Protein AF-A0A954WTW5-F1 (afdb_monomer)

Solvent-accessible surface area (backbone atoms only — not comparable to full-atom values): 5680 Å² total; per-residue (Å²): 132,86,79,54,69,65,60,55,58,23,62,75,38,70,70,32,41,51,53,52,52,52,51,53,52,52,60,71,71,47,51,74,66,57,49,50,54,50,51,53,51,52,50,50,53,49,53,53,51,51,53,53,50,51,44,70,80,39,74,89,56,53,73,67,58,49,47,52,54,52,52,27,54,58,32,45,80,74,79,44,43,55,68,58,52,54,51,54,50,55,58,48,63,76,67,56,84,127

pLDDT: mean 91.14, std 8.61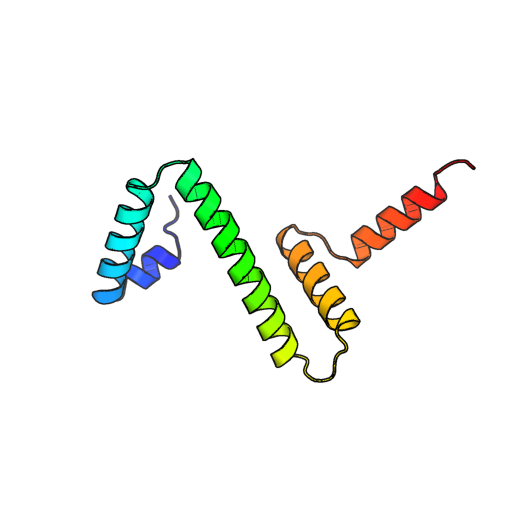, range [49.59, 98.0]

Radius of gyration: 20.17 Å; Cα contacts (8 Å, |Δi|>4): 34; chains: 1; bounding box: 43×33×66 Å

Mean predicted aligned error: 6.98 Å

Secondary structure (DSSP, 8-state):
-PPPHHHHHHHTSHHHHHHHHHHHHHHHHS-HHHHHHHHHHHHHHHHHHHHHHHHHH-TTS-HHHHHHHHHHHHHHTTT--HHHHHHHHHHHHTTS--

Foldseek 3Di:
DDDDPLNVVLVVDPNSVVVVVVVVVVVVPDDPVRVVVVVVVVVVVVLVVQLVVLCVVCVPDDPVVSVQVSVQVVVVVVVDGPVRVVVVVVVVVVPDDD

Structure (mmCIF, N/CA/C/O backbone):
data_AF-A0A954WTW5-F1
#
_entry.id   AF-A0A954WTW5-F1
#
loop_
_atom_site.group_PDB
_atom_site.id
_atom_site.type_symbol
_atom_site.label_atom_id
_atom_site.label_alt_id
_atom_site.label_comp_id
_atom_site.label_asym_id
_atom_site.label_entity_id
_atom_site.label_seq_id
_atom_site.pdbx_PDB_ins_code
_atom_site.Cartn_x
_atom_site.Cartn_y
_atom_site.Cartn_z
_atom_site.occupancy
_atom_site.B_iso_or_equiv
_atom_site.auth_seq_id
_atom_site.auth_comp_id
_atom_site.auth_asym_id
_atom_site.auth_atom_id
_atom_site.pdbx_PDB_model_num
ATOM 1 N N . MET A 1 1 ? 8.944 -22.254 -9.138 1.00 49.59 1 MET A N 1
ATOM 2 C CA . MET A 1 1 ? 8.741 -20.796 -8.996 1.00 49.59 1 MET A CA 1
ATOM 3 C C . MET A 1 1 ? 7.379 -20.497 -9.599 1.00 49.59 1 MET A C 1
ATOM 5 O O . MET A 1 1 ? 7.184 -20.859 -10.750 1.00 49.59 1 MET A O 1
ATOM 9 N N . ILE A 1 2 ? 6.414 -20.001 -8.822 1.00 59.06 2 ILE A N 1
ATOM 10 C CA . ILE A 1 2 ? 5.067 -19.706 -9.340 1.00 59.06 2 ILE A CA 1
ATOM 11 C C . ILE A 1 2 ? 5.166 -18.408 -10.145 1.00 59.06 2 ILE A C 1
ATOM 13 O O . ILE A 1 2 ? 5.616 -17.395 -9.614 1.00 59.06 2 ILE A O 1
ATOM 17 N N . GLU A 1 3 ? 4.804 -18.456 -11.424 1.00 70.31 3 GLU A N 1
ATOM 18 C CA . GLU A 1 3 ? 4.752 -17.276 -12.288 1.00 70.31 3 GLU A CA 1
A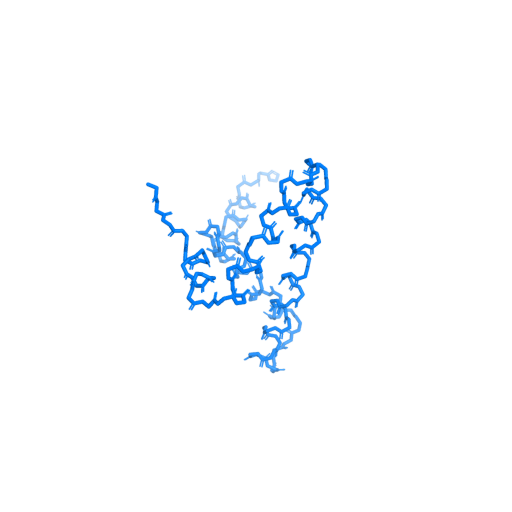TOM 19 C C . GLU A 1 3 ? 3.701 -16.292 -11.757 1.00 70.31 3 GLU A C 1
ATOM 21 O O . GLU A 1 3 ? 2.564 -16.681 -11.466 1.00 70.31 3 GLU A O 1
ATOM 26 N N . LYS A 1 4 ? 4.078 -15.019 -11.594 1.00 83.06 4 LYS A N 1
ATOM 27 C CA . LYS A 1 4 ? 3.161 -13.993 -11.091 1.00 83.06 4 LYS A CA 1
ATOM 28 C C . LYS A 1 4 ? 2.041 -13.750 -12.103 1.00 83.06 4 LYS A C 1
ATOM 30 O O . LYS A 1 4 ? 2.258 -13.774 -13.312 1.00 83.06 4 LYS A O 1
ATOM 35 N N . LEU A 1 5 ? 0.838 -13.467 -11.605 1.00 77.19 5 LEU A N 1
ATOM 36 C CA . LEU A 1 5 ? -0.330 -13.171 -12.443 1.00 77.19 5 LEU A CA 1
ATOM 37 C C . LEU A 1 5 ? -0.068 -12.009 -13.420 1.00 77.19 5 LEU A C 1
ATOM 39 O O . LEU A 1 5 ? -0.479 -12.069 -14.573 1.00 77.19 5 LEU A O 1
ATOM 43 N N . GLU A 1 6 ? 0.658 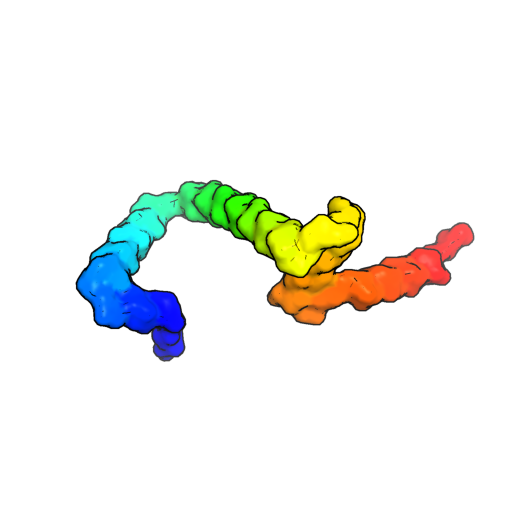-10.990 -12.973 1.00 77.50 6 GLU A N 1
ATOM 44 C CA . GLU A 1 6 ? 1.045 -9.820 -13.770 1.00 77.50 6 GLU A CA 1
ATOM 45 C C . GLU A 1 6 ? 1.916 -10.200 -14.976 1.00 77.50 6 GLU A C 1
ATOM 47 O O . GLU A 1 6 ? 1.671 -9.732 -16.087 1.00 77.50 6 GLU A O 1
ATOM 52 N N . ASP A 1 7 ? 2.882 -11.105 -14.778 1.00 82.81 7 ASP A N 1
ATOM 53 C CA . ASP A 1 7 ? 3.751 -11.598 -15.850 1.00 82.81 7 ASP A CA 1
ATOM 54 C C . ASP A 1 7 ? 2.935 -12.369 -16.895 1.00 82.81 7 ASP A C 1
ATOM 56 O O . ASP A 1 7 ? 3.155 -12.207 -18.096 1.00 82.81 7 ASP A O 1
ATOM 60 N N . ARG A 1 8 ? 1.944 -13.151 -16.447 1.00 85.00 8 ARG A N 1
ATOM 61 C CA . ARG A 1 8 ? 1.015 -13.857 -17.339 1.00 85.00 8 ARG A CA 1
ATOM 62 C C . ARG A 1 8 ? 0.157 -12.893 -18.151 1.00 85.00 8 ARG A C 1
ATOM 64 O O . ARG A 1 8 ? 0.015 -13.095 -19.350 1.00 85.00 8 ARG A O 1
ATOM 71 N N . ILE A 1 9 ? -0.413 -11.864 -17.520 1.00 80.25 9 ILE A N 1
ATOM 72 C CA . ILE A 1 9 ? -1.265 -10.868 -18.196 1.00 80.25 9 ILE A CA 1
ATOM 73 C C . ILE A 1 9 ? -0.453 -10.098 -19.237 1.00 80.25 9 ILE A C 1
ATOM 75 O O . ILE A 1 9 ? -0.870 -9.973 -20.386 1.00 80.25 9 ILE A O 1
ATOM 79 N N . ALA A 1 10 ? 0.741 -9.637 -18.866 1.00 85.94 10 ALA A N 1
ATOM 80 C CA . ALA A 1 10 ? 1.626 -8.933 -19.781 1.00 85.94 10 ALA A CA 1
ATOM 81 C C . ALA A 1 10 ? 2.005 -9.791 -21.000 1.00 85.94 10 ALA A C 1
ATOM 83 O O . ALA A 1 10 ? 2.084 -9.282 -22.114 1.00 85.94 10 ALA A O 1
ATOM 84 N N . GLN A 1 11 ? 2.177 -11.105 -20.832 1.00 88.00 11 GLN A N 1
ATOM 85 C CA . GLN A 1 11 ? 2.522 -12.001 -21.937 1.00 88.00 11 GLN A CA 1
ATOM 86 C C . GLN A 1 11 ? 1.402 -12.209 -22.967 1.00 88.00 11 GLN A C 1
ATOM 88 O O . GLN A 1 11 ? 1.701 -12.592 -24.103 1.00 88.00 11 GLN A O 1
ATOM 93 N N . GLN A 1 12 ? 0.143 -11.917 -22.619 1.00 92.25 12 GLN A N 1
ATOM 94 C CA . GLN A 1 12 ? -1.017 -12.135 -23.493 1.00 92.25 12 GLN A CA 1
ATOM 95 C C . GLN A 1 12 ? -1.039 -11.223 -24.723 1.00 92.25 12 GLN A C 1
ATOM 97 O O . GLN A 1 12 ? -1.658 -11.572 -25.726 1.00 92.25 12 GLN A O 1
ATOM 102 N N . THR A 1 13 ? -0.363 -10.073 -24.677 1.00 93.69 13 THR A N 1
ATOM 103 C CA . THR A 1 13 ? -0.339 -9.110 -25.784 1.00 93.69 13 THR A CA 1
ATOM 104 C C . THR A 1 13 ? 1.084 -8.664 -26.094 1.00 93.69 13 THR A C 1
ATOM 106 O O . THR A 1 13 ? 1.976 -8.737 -25.253 1.00 93.69 13 THR A O 1
ATOM 109 N N . GLU A 1 14 ? 1.320 -8.207 -27.322 1.00 92.88 14 GLU A N 1
ATOM 110 C CA . GLU A 1 14 ? 2.621 -7.651 -27.708 1.00 92.88 14 GLU A CA 1
ATOM 111 C C . GLU A 1 14 ? 2.968 -6.398 -26.901 1.00 92.88 14 GLU A C 1
ATOM 113 O O . GLU A 1 14 ? 4.037 -6.344 -26.296 1.00 92.88 14 GLU A O 1
ATOM 118 N N . ALA A 1 15 ? 2.016 -5.469 -26.784 1.00 90.88 15 ALA A N 1
ATOM 119 C CA . ALA A 1 15 ? 2.164 -4.269 -25.967 1.00 90.88 15 ALA A CA 1
ATOM 120 C C . ALA A 1 15 ? 2.438 -4.598 -24.488 1.00 90.88 15 ALA A C 1
ATOM 122 O O . ALA A 1 15 ? 3.274 -3.960 -23.853 1.00 90.88 15 ALA A O 1
ATOM 123 N N . GLY A 1 16 ? 1.778 -5.621 -23.934 1.00 91.69 16 GLY A N 1
ATOM 124 C CA . GLY A 1 16 ? 2.025 -6.073 -22.565 1.00 91.69 16 GLY A CA 1
ATOM 125 C C . GLY A 1 16 ? 3.449 -6.598 -22.372 1.00 91.69 16 GLY A C 1
ATOM 126 O O . GLY A 1 16 ? 4.110 -6.243 -21.394 1.00 91.69 16 GLY A O 1
ATOM 127 N N . ARG A 1 17 ? 3.960 -7.391 -23.325 1.00 92.50 17 ARG A N 1
ATOM 128 C CA . AR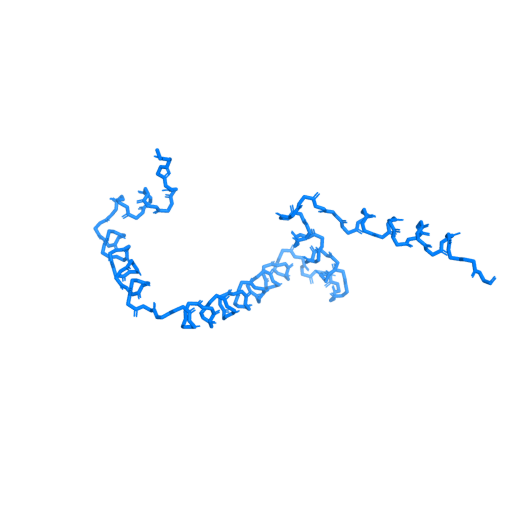G A 1 17 ? 5.338 -7.906 -23.287 1.00 92.50 17 ARG A CA 1
ATOM 129 C C . ARG A 1 17 ? 6.358 -6.779 -23.361 1.00 92.50 17 ARG A C 1
ATOM 131 O O . ARG A 1 17 ? 7.332 -6.801 -22.610 1.00 92.50 17 ARG A O 1
ATOM 138 N N . GLU A 1 18 ? 6.127 -5.801 -24.232 1.00 93.38 18 GLU A N 1
ATOM 139 C CA . GLU A 1 18 ? 6.985 -4.623 -24.357 1.00 93.38 18 GLU A CA 1
ATOM 140 C C . GLU A 1 18 ? 6.992 -3.799 -23.063 1.00 93.38 18 GLU A C 1
ATOM 142 O O . GLU A 1 18 ? 8.060 -3.513 -22.520 1.00 93.38 18 GLU A O 1
ATOM 147 N N . ALA A 1 19 ? 5.815 -3.504 -22.505 1.00 89.88 19 ALA A N 1
ATOM 148 C CA . ALA A 1 19 ? 5.689 -2.778 -21.245 1.00 89.88 19 ALA A CA 1
ATOM 149 C C . ALA A 1 19 ? 6.425 -3.489 -20.096 1.00 89.88 19 ALA A C 1
ATOM 151 O O . ALA A 1 19 ? 7.169 -2.855 -19.343 1.00 89.88 19 ALA A O 1
ATOM 152 N N . LEU A 1 20 ? 6.285 -4.815 -19.992 1.00 88.94 20 LEU A N 1
ATOM 153 C CA . LEU A 1 20 ? 6.986 -5.616 -18.988 1.00 88.94 20 LEU A CA 1
ATOM 154 C C . LEU A 1 20 ? 8.508 -5.582 -19.184 1.00 88.94 20 LEU A C 1
ATOM 156 O O . LEU A 1 20 ? 9.253 -5.478 -18.206 1.00 88.94 20 LEU A O 1
ATOM 160 N N . ALA A 1 21 ? 8.983 -5.651 -20.430 1.00 90.62 21 ALA A N 1
ATOM 161 C CA . ALA A 1 21 ? 10.405 -5.565 -20.746 1.00 90.62 21 ALA A CA 1
ATOM 162 C C . ALA A 1 21 ? 10.991 -4.200 -20.351 1.00 90.62 21 ALA A C 1
ATOM 164 O O . ALA A 1 21 ? 12.045 -4.148 -19.708 1.00 90.62 21 ALA A O 1
ATOM 165 N N . VAL A 1 22 ? 10.290 -3.108 -20.672 1.00 93.12 22 VAL A N 1
ATOM 166 C CA . VAL A 1 22 ? 10.677 -1.746 -20.277 1.00 93.12 22 VAL A CA 1
ATOM 167 C C . VAL A 1 22 ? 10.718 -1.624 -18.757 1.00 93.12 22 VAL A C 1
ATOM 169 O O . VAL A 1 22 ? 11.744 -1.226 -18.211 1.00 93.12 22 VAL A O 1
ATOM 172 N N . TRP A 1 23 ? 9.660 -2.046 -18.061 1.00 89.69 23 TRP A N 1
ATOM 173 C CA . TRP A 1 23 ? 9.588 -1.980 -16.600 1.00 89.69 23 TRP A CA 1
ATOM 174 C C . TRP A 1 23 ? 10.736 -2.737 -15.920 1.00 89.69 23 TRP A C 1
ATOM 176 O O . TRP A 1 23 ? 11.420 -2.184 -15.055 1.00 89.69 23 TRP A O 1
ATOM 186 N N . ARG A 1 24 ? 11.017 -3.976 -16.352 1.00 90.50 24 ARG A N 1
ATOM 187 C CA . ARG A 1 24 ? 12.132 -4.781 -15.821 1.00 90.50 24 ARG A CA 1
ATOM 188 C C . ARG A 1 24 ? 13.479 -4.107 -16.058 1.00 90.50 24 ARG A C 1
ATOM 190 O O . ARG A 1 24 ? 14.306 -4.070 -15.147 1.00 90.50 24 ARG A O 1
ATOM 197 N N . LYS A 1 25 ? 13.695 -3.553 -17.255 1.00 95.00 25 LYS A N 1
ATOM 198 C CA . LYS A 1 25 ? 14.922 -2.821 -17.588 1.00 95.00 25 LYS A CA 1
ATOM 199 C C . LYS A 1 25 ? 15.089 -1.592 -16.696 1.00 95.00 25 LYS A C 1
ATOM 201 O O . LYS A 1 25 ? 16.158 -1.417 -16.117 1.00 95.00 25 LYS A O 1
ATOM 206 N N . THR A 1 26 ? 14.039 -0.790 -16.533 1.00 93.56 26 THR A N 1
ATOM 207 C CA . THR A 1 26 ? 14.051 0.384 -15.655 1.00 93.56 26 THR A CA 1
ATOM 208 C C . THR A 1 26 ? 14.387 -0.013 -14.220 1.00 93.56 26 THR A C 1
ATOM 210 O O . THR A 1 26 ? 15.318 0.537 -13.639 1.00 93.56 26 THR A O 1
ATOM 213 N N . LEU A 1 27 ? 13.719 -1.028 -13.662 1.00 91.31 27 LEU A N 1
ATOM 214 C CA . LEU A 1 27 ? 14.001 -1.497 -12.302 1.00 91.31 27 LEU A CA 1
ATOM 215 C C . LEU A 1 27 ? 15.423 -2.042 -12.127 1.00 91.31 27 LEU A C 1
ATOM 217 O O . LEU A 1 27 ? 16.017 -1.865 -11.062 1.00 91.31 27 LEU A O 1
ATOM 221 N N . ALA A 1 28 ? 15.978 -2.711 -13.138 1.00 94.06 28 ALA A N 1
ATOM 222 C CA . ALA A 1 28 ? 17.352 -3.205 -13.093 1.00 94.06 28 ALA A CA 1
ATOM 223 C C . ALA A 1 28 ? 18.382 -2.062 -13.069 1.00 94.06 28 ALA A C 1
ATOM 225 O O . ALA A 1 28 ? 19.444 -2.214 -12.473 1.00 94.06 28 ALA A O 1
ATOM 226 N N . GLN A 1 29 ? 18.055 -0.920 -13.678 1.00 96.69 29 GLN A N 1
ATOM 227 C CA . GLN A 1 29 ? 18.927 0.255 -13.757 1.00 96.69 29 GLN A CA 1
ATOM 228 C C . GLN A 1 29 ? 18.820 1.187 -12.540 1.00 96.69 29 GLN A C 1
ATOM 230 O O . GLN A 1 29 ? 19.688 2.033 -12.340 1.00 96.69 29 GLN A O 1
ATOM 235 N N . MET A 1 30 ? 17.780 1.048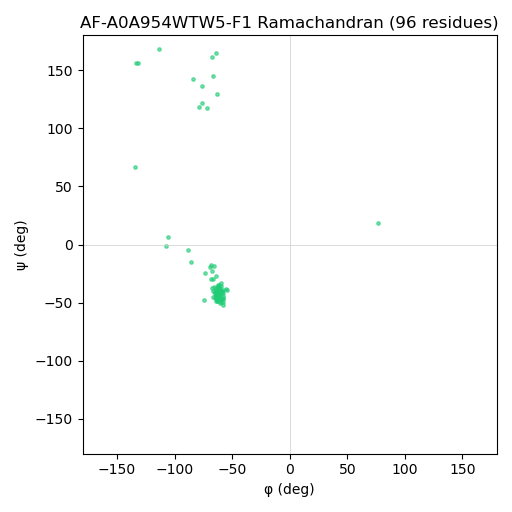 -11.714 1.00 96.62 30 MET A N 1
ATOM 236 C CA . MET A 1 30 ? 17.607 1.868 -10.514 1.00 96.62 30 MET A CA 1
ATOM 237 C C . MET A 1 30 ? 18.538 1.429 -9.378 1.00 96.62 30 MET A C 1
ATOM 239 O O . MET A 1 30 ? 18.623 0.241 -9.046 1.00 96.62 30 MET A O 1
ATOM 243 N N . SER A 1 31 ? 19.158 2.409 -8.713 1.00 97.56 31 SER A N 1
ATOM 244 C CA . SER A 1 31 ? 19.850 2.199 -7.438 1.00 97.56 31 SER A CA 1
ATOM 245 C C . SER A 1 31 ? 18.868 1.777 -6.336 1.00 97.56 31 SER A C 1
ATOM 247 O O . SER A 1 31 ? 17.651 1.935 -6.465 1.00 97.56 31 SER A O 1
ATOM 249 N N . GLY A 1 32 ? 19.390 1.249 -5.225 1.00 96.31 32 GLY A N 1
ATOM 250 C CA . GLY A 1 32 ? 18.566 0.926 -4.054 1.00 96.31 32 GLY A CA 1
ATOM 251 C C . GLY A 1 32 ? 17.807 2.144 -3.513 1.00 96.31 32 GLY A C 1
ATOM 252 O O . GLY A 1 32 ? 16.61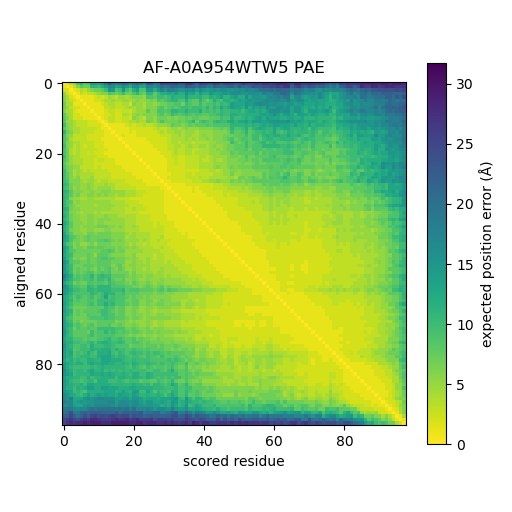8 2.049 -3.229 1.00 96.31 32 GLY A O 1
ATOM 253 N N . GLU A 1 33 ? 18.465 3.303 -3.464 1.00 97.62 33 GLU A N 1
ATOM 254 C CA . GLU A 1 33 ? 17.854 4.572 -3.055 1.00 97.62 33 GLU A CA 1
ATOM 255 C C . GLU A 1 33 ? 16.727 5.000 -4.002 1.00 97.62 33 GLU A C 1
ATOM 257 O O . GLU A 1 33 ? 15.625 5.309 -3.556 1.00 97.62 33 GLU A O 1
ATOM 262 N N . ALA A 1 34 ? 16.955 4.932 -5.318 1.00 96.62 34 ALA A N 1
ATOM 263 C CA . ALA A 1 34 ? 15.931 5.271 -6.300 1.00 96.62 34 ALA A CA 1
ATOM 264 C C . ALA A 1 34 ? 14.706 4.348 -6.185 1.00 96.62 34 ALA A C 1
ATOM 266 O O . ALA A 1 34 ? 13.568 4.801 -6.319 1.00 96.62 34 ALA A O 1
ATOM 267 N N . LYS A 1 35 ? 14.923 3.054 -5.910 1.00 95.50 35 LYS A N 1
ATOM 268 C CA . LYS A 1 35 ? 13.833 2.097 -5.663 1.00 95.50 35 LYS A CA 1
ATOM 269 C C . LYS A 1 35 ? 13.042 2.459 -4.413 1.00 95.50 35 LYS A C 1
ATOM 271 O O . LYS A 1 35 ? 11.816 2.413 -4.456 1.00 95.50 35 LYS A O 1
ATOM 276 N N . LEU A 1 36 ? 13.722 2.841 -3.332 1.00 96.81 36 LEU A N 1
ATOM 277 C CA . LEU A 1 36 ? 13.070 3.260 -2.094 1.00 96.81 36 LEU A CA 1
ATOM 278 C C . LEU A 1 36 ? 12.216 4.515 -2.313 1.00 96.81 36 LEU A C 1
ATOM 280 O O . LEU A 1 36 ? 11.042 4.517 -1.952 1.00 96.81 36 LEU A O 1
ATOM 284 N N . LEU A 1 37 ? 12.767 5.542 -2.964 1.00 97.25 37 LEU A N 1
ATOM 285 C CA . LEU A 1 37 ? 12.033 6.771 -3.280 1.00 97.25 37 LEU A CA 1
ATOM 286 C C . LEU A 1 37 ? 10.790 6.484 -4.126 1.00 97.25 37 LEU A C 1
ATOM 288 O O . LEU A 1 37 ? 9.699 6.951 -3.803 1.00 97.25 37 LEU A O 1
ATOM 292 N N . LYS A 1 38 ? 10.925 5.651 -5.164 1.00 94.62 38 LYS A N 1
ATOM 293 C CA . LYS A 1 38 ? 9.786 5.271 -6.003 1.00 94.62 38 LYS A CA 1
ATOM 294 C C . LYS A 1 38 ? 8.747 4.453 -5.233 1.00 94.62 38 LYS A C 1
ATOM 296 O O . LYS A 1 38 ? 7.557 4.627 -5.466 1.00 94.62 38 LYS A O 1
ATOM 301 N N . ALA A 1 39 ? 9.164 3.586 -4.311 1.00 94.25 39 ALA A N 1
ATOM 302 C CA . ALA A 1 39 ? 8.235 2.838 -3.469 1.00 94.25 39 ALA A CA 1
ATOM 303 C C . ALA A 1 39 ? 7.417 3.772 -2.564 1.00 94.25 39 ALA A C 1
ATOM 305 O O . ALA A 1 39 ? 6.206 3.594 -2.442 1.00 94.25 39 ALA A O 1
ATOM 306 N N . LEU A 1 40 ? 8.048 4.792 -1.974 1.00 96.06 40 LEU A N 1
ATOM 307 C CA . LEU A 1 40 ? 7.356 5.798 -1.162 1.00 96.06 40 LEU A CA 1
ATOM 308 C C . LEU A 1 40 ? 6.343 6.597 -1.991 1.00 96.06 40 LEU A C 1
ATOM 310 O O . LEU A 1 40 ? 5.196 6.737 -1.572 1.00 96.06 40 LEU A O 1
ATOM 314 N N . GLU A 1 41 ? 6.741 7.042 -3.185 1.00 96.44 41 GLU A N 1
ATOM 315 C CA . GLU A 1 41 ? 5.861 7.730 -4.138 1.00 96.44 41 GLU A CA 1
ATOM 316 C C . GLU A 1 41 ? 4.648 6.866 -4.509 1.00 96.44 41 GLU A C 1
ATOM 318 O O . GLU A 1 41 ? 3.509 7.296 -4.345 1.00 96.44 41 GLU A O 1
ATOM 323 N N . LEU A 1 42 ? 4.876 5.614 -4.925 1.00 95.06 42 LEU A N 1
ATOM 324 C CA . LEU A 1 42 ? 3.799 4.685 -5.281 1.00 95.06 42 LEU A CA 1
ATOM 325 C C . LEU A 1 42 ? 2.870 4.398 -4.101 1.00 95.06 42 LEU A C 1
ATOM 327 O O . LEU A 1 42 ? 1.665 4.225 -4.290 1.00 95.06 42 LEU A O 1
ATOM 331 N N . THR A 1 43 ? 3.416 4.356 -2.884 1.00 93.12 43 THR A N 1
ATOM 332 C CA . THR A 1 43 ? 2.609 4.179 -1.678 1.00 93.12 43 THR A CA 1
ATOM 333 C C . THR A 1 43 ? 1.678 5.373 -1.482 1.00 93.12 43 THR A C 1
ATOM 335 O O . THR A 1 43 ? 0.503 5.169 -1.189 1.00 93.12 43 THR A O 1
ATOM 338 N N . GLU A 1 44 ? 2.152 6.604 -1.686 1.00 95.56 44 GLU A N 1
ATOM 339 C CA . GLU A 1 44 ? 1.299 7.792 -1.580 1.00 95.56 44 GLU A CA 1
ATOM 340 C C . GLU A 1 44 ? 0.200 7.803 -2.641 1.00 95.56 44 GLU A C 1
ATOM 342 O O . GLU A 1 44 ? -0.976 7.898 -2.297 1.00 95.56 44 GLU A O 1
ATOM 347 N N . THR A 1 45 ? 0.547 7.570 -3.909 1.00 96.75 45 THR A N 1
ATOM 348 C CA . THR A 1 45 ? -0.446 7.494 -4.991 1.00 96.75 45 THR A CA 1
ATOM 349 C C . THR A 1 45 ? -1.496 6.414 -4.723 1.00 96.75 45 THR A C 1
ATOM 351 O O . THR A 1 45 ? -2.687 6.617 -4.956 1.00 96.75 45 THR A O 1
ATOM 354 N N . THR A 1 46 ? -1.082 5.264 -4.183 1.00 93.50 46 THR A N 1
ATOM 355 C CA . THR A 1 46 ? -2.013 4.188 -3.818 1.00 93.50 46 THR A CA 1
ATOM 356 C C . THR A 1 46 ? -2.960 4.623 -2.699 1.00 93.50 46 THR A C 1
ATOM 358 O O . THR A 1 46 ? -4.154 4.327 -2.763 1.00 93.50 46 THR A O 1
ATOM 361 N N . ARG A 1 47 ? -2.466 5.357 -1.690 1.00 92.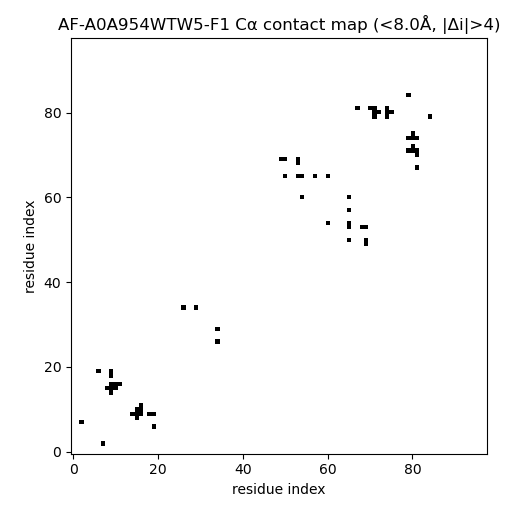88 47 ARG A N 1
ATOM 362 C CA . ARG A 1 47 ? -3.306 5.900 -0.611 1.00 92.88 47 ARG A CA 1
ATOM 363 C C . ARG A 1 47 ? -4.337 6.891 -1.138 1.00 92.88 47 ARG A C 1
ATOM 365 O O . ARG A 1 47 ? -5.498 6.818 -0.738 1.00 92.88 47 ARG A O 1
ATOM 372 N N . GLU A 1 48 ? -3.936 7.797 -2.024 1.00 95.31 48 GLU A N 1
ATOM 373 C CA . GLU A 1 48 ? -4.843 8.765 -2.649 1.00 95.31 48 GLU A CA 1
ATOM 374 C C . GLU A 1 48 ? -5.927 8.067 -3.470 1.00 95.31 48 GLU A C 1
ATOM 376 O O . GLU A 1 48 ? -7.115 8.335 -3.280 1.00 95.31 48 GLU A O 1
ATOM 381 N N . LEU A 1 49 ? -5.535 7.110 -4.316 1.00 96.44 49 LEU A N 1
ATOM 382 C CA . LEU A 1 49 ? -6.468 6.343 -5.137 1.00 96.44 49 LEU A CA 1
ATOM 383 C C . LEU A 1 49 ? -7.468 5.564 -4.278 1.00 96.44 49 LEU A C 1
ATOM 385 O O . LEU A 1 49 ? -8.663 5.551 -4.565 1.00 96.44 49 LEU A O 1
ATOM 389 N N . MET A 1 50 ? -6.995 4.945 -3.197 1.00 95.44 50 MET A N 1
ATOM 390 C CA . MET A 1 50 ? -7.847 4.215 -2.266 1.00 95.44 50 MET A CA 1
ATOM 391 C C . MET A 1 50 ? -8.874 5.134 -1.598 1.00 95.44 50 MET A C 1
ATOM 393 O O . MET A 1 50 ? -10.053 4.793 -1.546 1.00 95.44 50 MET A O 1
ATOM 397 N N . LYS A 1 51 ? -8.457 6.317 -1.129 1.00 94.81 51 LYS A N 1
ATOM 398 C CA . LYS A 1 51 ? -9.372 7.315 -0.552 1.00 94.81 51 LYS A CA 1
ATOM 399 C C . LYS A 1 51 ? -10.397 7.807 -1.574 1.00 94.81 51 LYS A C 1
ATOM 401 O O . LYS A 1 51 ? -11.571 7.935 -1.235 1.00 94.81 51 LYS A O 1
ATOM 406 N N . ALA A 1 52 ? -9.974 8.050 -2.815 1.00 96.25 52 ALA A N 1
ATOM 407 C CA . ALA A 1 52 ? -10.867 8.455 -3.896 1.00 96.25 52 ALA A CA 1
ATOM 408 C C . ALA A 1 52 ? -11.911 7.370 -4.209 1.00 96.25 52 ALA A C 1
ATOM 410 O O . ALA A 1 52 ? -13.096 7.677 -4.316 1.00 96.25 52 ALA A O 1
ATOM 411 N N . GLY A 1 53 ? -11.492 6.101 -4.271 1.00 96.81 53 GLY A N 1
ATOM 412 C CA . GLY A 1 53 ? -12.400 4.962 -4.426 1.00 96.81 53 GLY A CA 1
ATOM 413 C C . GLY A 1 53 ? -13.404 4.861 -3.277 1.00 96.81 53 GLY A C 1
ATOM 414 O O . GLY A 1 53 ? -14.602 4.786 -3.519 1.00 96.81 53 GLY A O 1
ATOM 415 N N . LEU A 1 54 ? -12.944 4.980 -2.026 1.00 97.19 54 LEU A N 1
ATOM 416 C CA . LEU A 1 54 ? -13.829 4.969 -0.855 1.00 97.19 54 LEU A CA 1
ATOM 417 C C . LEU A 1 54 ? -14.855 6.106 -0.877 1.00 97.19 54 LEU A C 1
ATOM 419 O O . LEU A 1 54 ? -16.004 5.891 -0.504 1.00 97.19 54 LEU A O 1
ATOM 423 N N . ARG A 1 55 ? -14.464 7.307 -1.322 1.00 97.44 55 ARG A N 1
ATOM 424 C CA . ARG A 1 55 ? -15.401 8.424 -1.500 1.00 97.44 55 ARG A CA 1
ATOM 425 C C . ARG A 1 55 ? -16.464 8.108 -2.548 1.00 97.44 55 ARG A C 1
ATOM 427 O O . ARG A 1 55 ? -17.625 8.435 -2.336 1.00 97.44 55 ARG A O 1
ATOM 434 N N . ALA A 1 56 ? -16.058 7.515 -3.668 1.00 97.69 56 ALA A N 1
ATOM 435 C CA . ALA A 1 56 ? -16.968 7.159 -4.750 1.00 97.69 56 ALA A CA 1
ATOM 436 C C . ALA A 1 56 ? -17.956 6.056 -4.330 1.00 97.69 56 ALA A C 1
ATOM 438 O O . ALA A 1 56 ? -19.139 6.154 -4.643 1.00 97.69 56 ALA A O 1
ATOM 439 N N . ASP A 1 57 ? -17.487 5.056 -3.580 1.00 97.75 57 ASP A N 1
ATOM 440 C CA . ASP A 1 57 ? -18.304 3.937 -3.091 1.00 97.75 57 ASP A CA 1
ATOM 441 C C . ASP A 1 57 ? -19.248 4.343 -1.941 1.00 97.75 57 ASP A C 1
ATOM 443 O O . ASP A 1 57 ? -20.278 3.704 -1.711 1.00 97.75 57 ASP A O 1
ATOM 447 N N . HIS A 1 58 ? -18.905 5.403 -1.201 1.00 96.75 58 HIS A N 1
ATOM 448 C CA . HIS A 1 58 ? -19.640 5.864 -0.023 1.00 96.75 58 HIS A CA 1
ATOM 449 C C . HIS A 1 58 ? -19.845 7.392 -0.020 1.00 96.75 58 HIS A C 1
ATOM 451 O O . HIS A 1 58 ? -19.314 8.085 0.855 1.00 96.75 58 HIS A O 1
ATOM 457 N N . PRO A 1 59 ? -20.634 7.937 -0.964 1.00 97.25 59 PRO A N 1
ATOM 458 C CA . PRO A 1 59 ? -20.790 9.383 -1.132 1.00 97.25 59 PRO A CA 1
ATOM 459 C C . PRO A 1 59 ? -21.434 10.083 0.075 1.00 97.25 59 PRO A C 1
ATOM 461 O O . PRO A 1 59 ? -21.154 11.255 0.313 1.00 97.25 59 PRO A O 1
ATOM 464 N N . ASP A 1 60 ? -22.251 9.368 0.853 1.00 98.00 60 ASP A N 1
ATOM 465 C CA . ASP A 1 60 ? -23.003 9.925 1.988 1.00 98.00 60 ASP A CA 1
ATOM 466 C C . ASP A 1 60 ? -22.231 9.901 3.318 1.00 98.00 60 ASP A C 1
ATOM 468 O O . ASP A 1 60 ? -22.725 10.389 4.335 1.00 98.00 60 ASP A O 1
ATOM 472 N N . LYS A 1 61 ? -21.031 9.306 3.344 1.00 97.19 61 LYS A N 1
ATOM 473 C CA . LYS A 1 61 ? -20.231 9.186 4.568 1.00 97.19 61 LYS A CA 1
ATOM 474 C C . LYS A 1 61 ? -19.409 10.438 4.834 1.00 97.19 61 LYS A C 1
ATOM 476 O O . LYS A 1 61 ? -18.831 11.038 3.929 1.00 97.19 61 LYS A O 1
ATOM 481 N N . SER A 1 62 ? -19.299 10.787 6.111 1.00 97.50 62 SER A N 1
ATOM 482 C CA . SER A 1 62 ? -18.401 11.845 6.573 1.00 97.50 62 SER A CA 1
ATOM 483 C C . SER A 1 62 ? -16.925 11.458 6.409 1.00 97.50 62 SER A C 1
ATOM 485 O O . SER A 1 62 ? -16.575 10.279 6.325 1.00 97.50 62 SER A O 1
ATOM 487 N N . GLU A 1 63 ? -16.026 12.450 6.433 1.00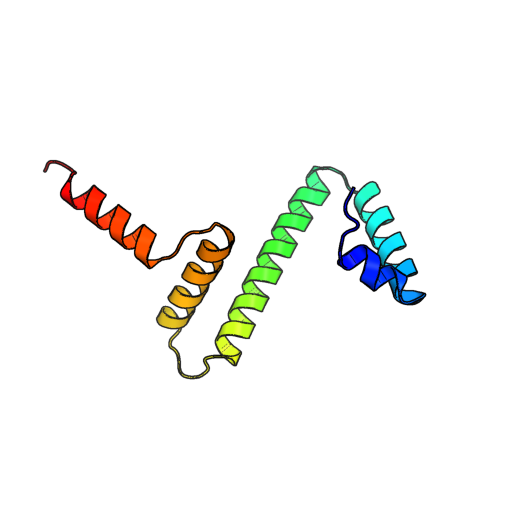 95.19 63 GLU A N 1
ATOM 488 C CA . GLU A 1 63 ? -14.572 12.208 6.407 1.00 95.19 63 GLU A CA 1
ATOM 489 C C . GLU A 1 63 ? -14.109 11.256 7.516 1.00 95.19 63 GLU A C 1
ATOM 491 O O . GLU A 1 63 ? -13.247 10.411 7.284 1.00 95.19 63 GLU A O 1
ATOM 496 N N . ALA A 1 64 ? -14.688 11.373 8.714 1.00 96.12 64 ALA A N 1
ATOM 497 C CA . ALA A 1 64 ? -14.328 10.539 9.854 1.00 96.12 64 ALA A CA 1
ATOM 498 C C . ALA A 1 64 ? -14.707 9.070 9.619 1.00 96.12 64 ALA A C 1
ATOM 500 O O . ALA A 1 64 ? -13.884 8.183 9.827 1.00 96.12 64 ALA A O 1
ATOM 501 N N . GLU A 1 65 ? -15.914 8.807 9.115 1.00 97.00 65 GLU A N 1
ATOM 502 C CA . GLU A 1 65 ? -16.346 7.444 8.786 1.00 97.00 65 GLU A CA 1
ATOM 503 C C . GLU A 1 65 ? -15.523 6.839 7.644 1.00 97.00 65 GLU A C 1
ATOM 505 O O . GLU A 1 65 ? -15.152 5.667 7.694 1.00 97.00 65 GLU A O 1
ATOM 510 N N . LEU A 1 66 ? -15.207 7.630 6.615 1.00 97.25 66 LEU A N 1
ATOM 511 C CA . LEU A 1 66 ? -14.341 7.185 5.522 1.00 97.25 66 LEU A CA 1
ATOM 512 C C . LEU A 1 66 ? -12.927 6.881 6.011 1.00 97.25 66 LEU A C 1
ATOM 514 O O . LEU A 1 66 ? -12.309 5.924 5.545 1.00 97.25 66 LEU A O 1
ATOM 518 N N . HIS A 1 67 ? -12.423 7.668 6.962 1.00 95.44 67 HIS A N 1
ATOM 519 C CA . HIS A 1 67 ? -11.141 7.412 7.598 1.00 95.44 67 HIS A CA 1
ATOM 520 C C . HIS A 1 67 ? -11.145 6.086 8.370 1.00 95.44 67 HIS A C 1
ATOM 522 O O . HIS A 1 67 ? -10.193 5.320 8.233 1.00 95.44 67 HIS A O 1
ATOM 528 N N . GLU A 1 68 ? -12.213 5.766 9.109 1.00 96.06 68 GLU A N 1
ATOM 529 C CA . GLU A 1 68 ? -12.325 4.467 9.788 1.00 96.06 68 GLU A CA 1
ATOM 530 C C . GLU A 1 68 ? -12.283 3.298 8.799 1.00 96.06 68 GLU A C 1
ATOM 532 O O . GLU A 1 68 ? -11.513 2.359 8.995 1.00 96.06 68 GLU A O 1
ATOM 537 N N . ILE A 1 69 ? -13.046 3.384 7.703 1.00 96.38 69 ILE A N 1
ATOM 538 C CA . ILE A 1 69 ? -13.061 2.350 6.655 1.00 96.38 69 ILE A CA 1
ATOM 539 C C . ILE A 1 69 ? -11.678 2.216 6.008 1.00 96.38 69 ILE A C 1
ATOM 541 O O . ILE A 1 69 ? -11.197 1.107 5.769 1.00 96.38 69 ILE A O 1
ATOM 545 N N . TYR A 1 70 ? -11.019 3.341 5.730 1.00 96.06 70 TYR A N 1
ATOM 546 C CA . TYR A 1 70 ? -9.672 3.360 5.173 1.00 96.06 70 TYR A CA 1
ATOM 547 C C . TYR A 1 70 ? -8.664 2.656 6.091 1.00 96.06 70 TYR A C 1
ATOM 549 O O . TYR A 1 70 ? -7.921 1.789 5.628 1.00 96.06 70 TYR A O 1
ATOM 557 N N . VAL A 1 71 ? -8.653 2.991 7.386 1.00 94.75 71 VAL A N 1
ATOM 558 C CA . VAL A 1 71 ? -7.737 2.390 8.366 1.00 94.75 71 VAL A CA 1
ATOM 559 C C . VAL A 1 71 ? -8.017 0.900 8.539 1.00 94.75 71 VAL A C 1
ATOM 561 O O . VAL A 1 71 ? -7.080 0.103 8.499 1.00 94.75 71 VAL A O 1
ATOM 564 N N . ASP A 1 72 ? -9.282 0.504 8.683 1.00 95.62 72 ASP A N 1
ATOM 565 C CA . ASP A 1 72 ? -9.650 -0.907 8.823 1.00 95.62 72 ASP A CA 1
ATOM 566 C C . ASP A 1 72 ? -9.204 -1.725 7.602 1.00 95.62 72 ASP A C 1
ATOM 568 O O . ASP A 1 72 ? -8.613 -2.800 7.731 1.00 95.62 72 ASP A O 1
ATOM 572 N N . ARG A 1 73 ? -9.357 -1.165 6.397 1.00 93.81 73 ARG A N 1
ATOM 573 C CA . ARG A 1 73 ? -8.910 -1.825 5.171 1.00 93.81 73 ARG A CA 1
ATOM 574 C C . ARG A 1 73 ? -7.388 -1.932 5.076 1.00 93.81 73 ARG A C 1
ATOM 576 O O . ARG A 1 73 ? -6.902 -2.975 4.643 1.00 93.81 73 ARG A O 1
ATOM 583 N N . LEU A 1 74 ? -6.632 -0.925 5.520 1.00 92.25 74 LEU A N 1
ATOM 584 C CA . LEU A 1 74 ? -5.173 -1.042 5.627 1.00 92.25 74 LEU A CA 1
ATOM 585 C C . LEU A 1 74 ? -4.761 -2.163 6.588 1.00 92.25 74 LEU A C 1
ATOM 587 O O . LEU A 1 74 ? -3.887 -2.962 6.258 1.00 92.25 74 LEU A O 1
ATOM 591 N N . LEU A 1 75 ? -5.409 -2.251 7.751 1.00 94.06 75 LEU A N 1
ATOM 592 C CA . LEU A 1 75 ? -5.142 -3.299 8.737 1.00 94.06 75 LEU A CA 1
ATOM 593 C C . LEU A 1 75 ? -5.456 -4.695 8.190 1.00 94.06 75 LEU A C 1
ATOM 595 O O . LEU A 1 75 ? -4.697 -5.634 8.446 1.00 94.06 75 LEU A O 1
ATOM 599 N N . SER A 1 76 ? -6.505 -4.820 7.374 1.00 93.50 76 SER A N 1
ATOM 600 C CA . SER A 1 76 ? -6.911 -6.099 6.784 1.00 93.50 76 SER A CA 1
ATOM 601 C C . SER A 1 76 ? -5.820 -6.730 5.910 1.00 93.50 76 SER A C 1
ATOM 603 O O . SER A 1 76 ? -5.654 -7.950 5.924 1.00 93.50 76 SE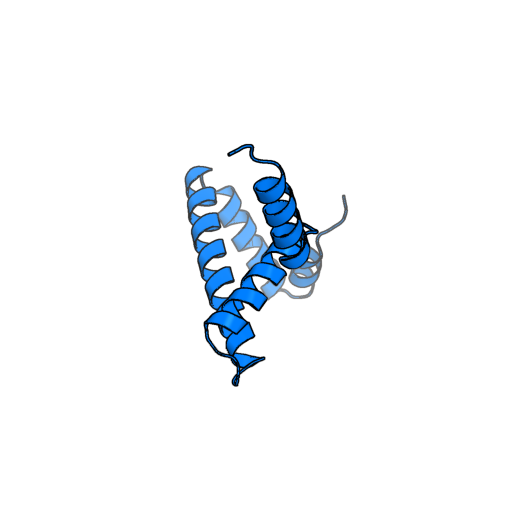R A O 1
ATOM 605 N N . PHE A 1 77 ? -4.995 -5.922 5.229 1.00 90.56 77 PHE A N 1
ATOM 606 C CA . PHE A 1 77 ? -3.853 -6.418 4.448 1.00 90.56 77 PHE A CA 1
ATOM 607 C C . PHE A 1 77 ? -2.762 -7.059 5.310 1.00 90.56 77 PHE A C 1
ATOM 609 O O . PHE A 1 77 ? -1.944 -7.829 4.807 1.00 90.56 77 PHE A O 1
ATOM 616 N N . HIS A 1 78 ? -2.767 -6.768 6.608 1.00 89.81 78 HIS A N 1
ATOM 617 C CA . HIS A 1 78 ? -1.856 -7.327 7.597 1.00 89.81 78 HIS A CA 1
ATOM 618 C C . HIS A 1 78 ? -2.528 -8.373 8.499 1.00 89.81 78 HIS A C 1
ATOM 620 O O . HIS A 1 78 ? -1.901 -8.846 9.443 1.00 89.81 78 HIS A O 1
ATOM 626 N N . GLY A 1 79 ? -3.779 -8.752 8.214 1.00 93.25 79 GLY A N 1
ATOM 627 C CA . GLY A 1 79 ? -4.533 -9.722 9.011 1.00 93.25 79 GLY A CA 1
ATOM 628 C C . GLY A 1 79 ? -5.090 -9.165 10.325 1.00 93.25 79 GLY A C 1
ATOM 629 O O . GLY A 1 79 ? -5.434 -9.945 11.210 1.00 93.25 79 GLY A O 1
ATOM 630 N N . TYR A 1 80 ? -5.186 -7.840 10.452 1.00 94.56 80 TYR A N 1
ATOM 631 C CA . TYR A 1 80 ? -5.768 -7.157 11.608 1.00 94.56 80 TYR A CA 1
ATOM 632 C C . TYR A 1 80 ? -7.059 -6.424 11.226 1.00 94.56 80 TYR A C 1
ATOM 634 O O . TYR A 1 80 ? -7.365 -6.229 10.052 1.00 94.56 80 TYR A O 1
ATOM 642 N N . SER A 1 81 ? -7.798 -5.971 12.234 1.00 95.50 81 SER A N 1
ATOM 643 C CA . SER A 1 81 ? -8.945 -5.070 12.099 1.00 95.50 81 SER A CA 1
ATOM 644 C C . SER A 1 81 ? -8.856 -3.948 13.123 1.00 95.50 81 SER A C 1
ATOM 646 O O . SER A 1 81 ? -8.244 -4.090 14.189 1.00 95.50 81 SER A O 1
ATOM 648 N N . LEU A 1 82 ? -9.512 -2.833 12.827 1.00 92.94 82 LEU A N 1
ATOM 649 C CA . LEU A 1 82 ? -9.565 -1.680 13.715 1.00 92.94 82 LEU A CA 1
ATOM 650 C C . LEU A 1 82 ? -10.243 -2.034 15.047 1.00 92.94 82 LEU A C 1
ATOM 652 O O . LEU A 1 82 ? -9.820 -1.569 16.104 1.00 92.94 82 LEU A O 1
ATOM 656 N N . ALA A 1 83 ? -11.243 -2.919 15.017 1.00 93.62 83 ALA A N 1
ATOM 657 C CA . ALA A 1 83 ? -11.911 -3.426 16.214 1.00 93.62 83 ALA A CA 1
ATOM 658 C C . ALA A 1 83 ? -10.960 -4.214 17.133 1.00 93.62 83 ALA A C 1
ATOM 660 O O . ALA A 1 83 ? -10.983 -4.022 18.349 1.00 93.62 83 ALA A O 1
ATOM 661 N N . GLN A 1 84 ? -10.101 -5.070 16.566 1.00 93.00 84 GLN A N 1
ATOM 662 C CA . GLN A 1 84 ? -9.096 -5.808 17.340 1.00 93.00 84 GLN A CA 1
ATOM 663 C C . GLN A 1 84 ? -8.090 -4.862 17.998 1.00 93.00 84 GLN A C 1
ATOM 665 O O . GLN A 1 84 ? -7.792 -5.033 19.177 1.00 93.00 84 GLN A O 1
ATOM 670 N N . ILE A 1 85 ? -7.602 -3.850 17.274 1.00 92.31 85 ILE A N 1
ATOM 671 C CA . ILE A 1 85 ? -6.651 -2.880 17.836 1.00 92.31 85 ILE A CA 1
ATOM 672 C C . ILE A 1 85 ? -7.288 -2.071 18.967 1.00 92.31 85 ILE A C 1
ATOM 674 O O . ILE A 1 85 ? -6.695 -1.965 20.036 1.00 92.31 85 ILE A O 1
ATOM 678 N N . ARG A 1 86 ? -8.516 -1.575 18.779 1.00 93.75 86 ARG A N 1
ATOM 679 C CA . ARG A 1 86 ? -9.251 -0.844 19.826 1.00 93.75 86 ARG A CA 1
ATOM 680 C C . ARG A 1 86 ? -9.448 -1.685 21.085 1.00 93.75 86 ARG A C 1
ATOM 682 O O . ARG A 1 86 ? -9.290 -1.180 22.191 1.00 93.75 86 ARG A O 1
ATOM 689 N N . LYS A 1 87 ? -9.754 -2.976 20.921 1.00 93.62 87 LYS A N 1
ATOM 690 C CA . LYS A 1 87 ? -9.871 -3.912 22.044 1.00 93.62 87 LYS A CA 1
ATOM 691 C C . LYS A 1 87 ? -8.545 -4.051 22.802 1.00 93.62 87 LYS A C 1
ATOM 693 O O . LYS A 1 87 ? -8.548 -3.948 24.022 1.00 93.62 87 LYS A O 1
ATOM 698 N N . LEU A 1 88 ? -7.432 -4.238 22.090 1.00 90.56 88 LEU A N 1
ATOM 699 C CA . LEU A 1 88 ? -6.105 -4.353 22.705 1.00 90.56 88 LEU A CA 1
ATOM 700 C C . LEU A 1 88 ? -5.703 -3.077 23.457 1.00 90.56 88 LEU A C 1
ATOM 702 O O . LEU A 1 88 ? -5.140 -3.169 24.541 1.00 90.56 88 LEU A O 1
ATOM 706 N N . GLN A 1 89 ? -6.018 -1.900 22.910 1.00 90.75 89 GLN A N 1
ATOM 707 C CA . GLN A 1 89 ? -5.755 -0.618 23.571 1.00 90.75 89 GLN A CA 1
ATOM 708 C C . GLN A 1 89 ? -6.546 -0.484 24.878 1.00 90.75 89 GLN A C 1
ATOM 710 O O . GLN A 1 89 ? -5.962 -0.185 25.914 1.00 90.75 89 GLN A O 1
ATOM 715 N N . ALA A 1 90 ? -7.844 -0.802 24.861 1.00 91.81 90 ALA A N 1
ATOM 716 C CA . ALA A 1 90 ? -8.674 -0.766 26.066 1.00 91.81 90 ALA A CA 1
ATOM 717 C C . ALA A 1 90 ? -8.190 -1.752 27.151 1.00 91.81 90 ALA A C 1
ATOM 719 O O . ALA A 1 90 ? -8.227 -1.442 28.339 1.00 91.81 90 ALA A O 1
ATOM 720 N N . GLU A 1 91 ? -7.714 -2.937 26.753 1.00 91.75 91 GLU A N 1
ATOM 721 C CA . GLU A 1 91 ? -7.127 -3.926 27.670 1.00 91.75 91 GLU A CA 1
ATOM 722 C C . GLU A 1 91 ? -5.780 -3.470 28.259 1.00 91.75 91 GLU A C 1
ATOM 724 O O . GLU A 1 91 ? -5.442 -3.860 29.378 1.00 91.75 91 GLU A O 1
ATOM 729 N N . GLN A 1 92 ? -5.009 -2.658 27.530 1.00 87.62 92 GLN A N 1
ATOM 730 C CA . GLN A 1 92 ? -3.759 -2.066 28.018 1.00 87.62 92 GLN A CA 1
ATOM 731 C C . GLN A 1 92 ? -4.028 -0.937 29.014 1.00 87.62 92 GLN A C 1
ATOM 733 O O . GLN A 1 92 ? -3.475 -0.963 30.108 1.00 87.62 92 GLN A O 1
ATOM 738 N N . GLU A 1 93 ? -4.933 -0.015 28.684 1.00 87.81 93 GLU A N 1
ATOM 739 C CA . GLU A 1 93 ? -5.329 1.095 29.562 1.00 87.81 93 GLU A CA 1
ATOM 740 C C . GLU A 1 93 ? -5.930 0.596 30.885 1.00 87.81 93 GLU A C 1
ATOM 742 O O . GLU A 1 93 ? -5.651 1.146 31.946 1.00 87.81 93 GLU A O 1
ATOM 747 N N . ALA A 1 94 ? -6.705 -0.493 30.852 1.00 82.75 94 ALA A N 1
ATOM 748 C CA . ALA A 1 94 ? -7.258 -1.113 32.057 1.00 82.75 94 ALA A CA 1
ATOM 749 C C . ALA A 1 94 ? -6.200 -1.779 32.964 1.00 82.75 94 ALA A C 1
ATOM 751 O O . ALA A 1 94 ? -6.492 -2.065 34.125 1.00 82.75 94 ALA A O 1
ATOM 752 N N . ASN A 1 95 ? -5.000 -2.052 32.440 1.00 77.25 95 ASN A N 1
ATOM 753 C CA . ASN A 1 95 ? -3.904 -2.723 33.144 1.00 77.25 95 ASN A CA 1
ATOM 754 C C . ASN A 1 95 ? -2.745 -1.782 33.519 1.00 77.25 95 ASN A C 1
ATOM 756 O O . ASN A 1 95 ? -1.783 -2.242 34.139 1.00 77.25 95 ASN A O 1
ATOM 760 N N . GLU A 1 96 ? -2.805 -0.492 33.174 1.00 71.75 96 GLU A N 1
ATOM 761 C CA . GLU A 1 96 ? -1.843 0.498 33.665 1.00 71.75 96 GLU A CA 1
ATOM 762 C C . GLU A 1 96 ? -2.203 0.905 35.108 1.00 71.75 96 GLU A C 1
ATOM 764 O O . GLU A 1 96 ? -3.300 1.414 35.350 1.00 71.75 96 GLU A O 1
ATOM 769 N N . PRO A 1 97 ? -1.322 0.672 36.101 1.00 65.81 97 PRO A N 1
ATOM 770 C CA . PRO A 1 97 ? -1.582 1.097 37.469 1.00 65.81 97 PRO A CA 1
ATOM 771 C C . PRO A 1 97 ? -1.450 2.623 37.567 1.00 65.81 97 PRO A C 1
ATOM 773 O O . PRO A 1 97 ? -0.367 3.164 37.342 1.00 65.81 97 PRO A O 1
ATOM 776 N N . THR A 1 98 ? -2.550 3.301 37.911 1.00 63.88 98 THR A N 1
ATOM 777 C CA . THR A 1 98 ? -2.547 4.681 38.445 1.00 63.88 98 THR A CA 1
ATOM 778 C C . THR A 1 98 ? -1.706 4.815 39.703 1.00 63.88 98 THR A C 1
ATOM 780 O O . THR A 1 98 ? -1.791 3.899 40.556 1.00 63.88 98 THR A O 1
#

Sequence (98 aa):
MIEKLEDRIAQQTEAGREALAVWRKTLAQMSGEAKLLKALELTETTRELMKAGLRADHPDKSEAELHEIYVDRLLSFHGYSLAQIRKLQAEQEANEPT